Protein AF-A0A4S8QQM5-F1 (afdb_monomer_lite)

Sequence (90 aa):
MSEHMREHPLKGQFDTASARWARPDADDGTPGELEIGFADNGLVAIRRCDDPEGAILIYTPEEWEAFVGGVQDGELDLSVLIQDARDASE

InterPro domains:
  IPR007278 Domain of unknown function DUF397 [PF04149] (19-72)

Secondary structure (DSSP, 8-state):
--TTEEEETTTEEEETTTSEEE-PBPTTSSBPSEEEEE-TTS-EEEEESS-TTS-EEEE-HHHHHHHHHHHHHT-S-HHHHHHHHHHTT-

Organism: NCBI:txid2570927

Foldseek 3Di:
DDLQWDQDPPAGIDRLVQWDKDFDADPVRHTDQKIWTAGPVGKIWIDGPVCSSDDIDIDHNVRVVVVVVCVVVVVDPVVVVVVVVVVVVD

pLDDT: mean 93.51, std 6.33, range [53.81, 98.62]

Radius of gyration: 14.5 Å; chains: 1; bounding box: 31×36×28 Å

Structure (mmCIF, N/CA/C/O backbone):
data_AF-A0A4S8QQM5-F1
#
_entry.id   AF-A0A4S8QQM5-F1
#
loop_
_atom_site.group_PDB
_atom_site.id
_atom_site.type_symbol
_atom_site.label_atom_id
_atom_site.label_alt_id
_atom_site.label_comp_id
_atom_site.label_asym_id
_atom_site.label_entity_id
_atom_site.label_seq_id
_atom_site.pdbx_PDB_ins_code
_atom_site.Cartn_x
_atom_site.Cartn_y
_atom_site.Cartn_z
_atom_site.occupancy
_atom_site.B_iso_or_equiv
_atom_site.auth_seq_id
_atom_site.auth_comp_id
_atom_site.auth_asym_id
_atom_site.auth_atom_id
_atom_site.pdbx_PDB_model_num
ATOM 1 N N . MET A 1 1 ? 18.354 -15.660 -1.187 1.00 53.81 1 MET A N 1
ATOM 2 C CA . MET A 1 1 ? 17.125 -14.855 -1.049 1.00 53.81 1 MET A CA 1
ATOM 3 C C . MET A 1 1 ? 16.377 -14.977 -2.359 1.00 53.81 1 MET A C 1
ATOM 5 O O . MET A 1 1 ? 17.039 -14.899 -3.386 1.00 53.81 1 MET A O 1
ATOM 9 N N . SER A 1 2 ? 15.080 -15.286 -2.332 1.00 70.81 2 SER A N 1
ATOM 10 C CA . SER A 1 2 ? 14.281 -15.408 -3.560 1.00 70.81 2 SER A CA 1
ATOM 11 C C . SER A 1 2 ? 14.127 -14.042 -4.223 1.00 70.81 2 SER A C 1
ATOM 13 O O . SER A 1 2 ? 13.931 -13.058 -3.517 1.00 70.81 2 SER A O 1
ATOM 15 N N . GLU A 1 3 ? 14.185 -13.993 -5.555 1.00 77.50 3 GLU A N 1
ATOM 16 C CA . GLU A 1 3 ? 14.079 -12.759 -6.360 1.00 77.50 3 GLU A CA 1
ATOM 17 C C . GLU A 1 3 ? 12.790 -11.963 -6.075 1.00 77.50 3 GLU A C 1
ATOM 19 O O . GLU A 1 3 ? 12.770 -10.744 -6.195 1.00 77.50 3 GLU A O 1
ATOM 24 N N . HIS A 1 4 ? 11.743 -12.642 -5.605 1.00 87.81 4 HIS A N 1
ATOM 25 C CA . HIS A 1 4 ? 10.426 -12.072 -5.312 1.00 87.81 4 HIS A CA 1
ATOM 26 C C . HIS A 1 4 ? 10.237 -11.633 -3.852 1.00 87.81 4 HIS A C 1
ATOM 28 O O . HIS A 1 4 ? 9.220 -11.038 -3.504 1.00 87.81 4 HIS A O 1
ATOM 34 N N . MET A 1 5 ? 11.206 -11.906 -2.973 1.00 94.38 5 MET A N 1
ATOM 35 C CA . MET A 1 5 ? 11.095 -11.546 -1.563 1.00 94.38 5 MET A CA 1
ATOM 36 C C . MET A 1 5 ? 11.554 -10.105 -1.334 1.00 94.38 5 MET A C 1
ATOM 38 O O . MET A 1 5 ? 12.736 -9.788 -1.469 1.00 94.38 5 MET A O 1
ATOM 42 N N . ARG A 1 6 ? 10.627 -9.240 -0.927 1.00 94.50 6 ARG A N 1
ATOM 43 C CA . ARG A 1 6 ? 10.883 -7.845 -0.563 1.00 94.50 6 ARG A CA 1
ATOM 44 C C . ARG A 1 6 ? 10.934 -7.732 0.958 1.00 94.50 6 ARG A C 1
ATOM 46 O O . ARG A 1 6 ? 9.960 -8.020 1.645 1.00 94.50 6 ARG A O 1
ATOM 53 N N . GLU A 1 7 ? 12.083 -7.336 1.493 1.00 94.62 7 GLU A N 1
ATOM 54 C CA . GLU A 1 7 ? 12.271 -7.157 2.934 1.00 94.62 7 GLU A CA 1
ATOM 55 C C . GLU A 1 7 ? 12.090 -5.686 3.309 1.00 94.62 7 GLU A C 1
ATOM 57 O O . GLU A 1 7 ? 12.840 -4.819 2.859 1.00 94.62 7 GLU A O 1
ATOM 62 N N . HIS A 1 8 ? 11.088 -5.403 4.140 1.00 95.56 8 HIS A N 1
ATOM 63 C CA . HIS A 1 8 ? 10.913 -4.094 4.747 1.00 95.56 8 HIS A CA 1
ATOM 64 C C . HIS A 1 8 ? 11.572 -4.089 6.135 1.00 95.56 8 HIS A C 1
ATOM 66 O O . HIS A 1 8 ? 11.203 -4.915 6.978 1.00 95.56 8 HIS A O 1
ATOM 72 N N . PRO A 1 9 ? 12.470 -3.132 6.439 1.00 94.00 9 PRO A N 1
ATOM 73 C CA . PRO A 1 9 ? 13.333 -3.170 7.627 1.00 94.00 9 PRO A CA 1
ATOM 74 C C . PRO A 1 9 ? 12.580 -3.207 8.964 1.00 94.00 9 PRO A C 1
ATOM 76 O O . PRO A 1 9 ? 13.135 -3.640 9.968 1.00 94.00 9 PRO A O 1
ATOM 79 N N . LEU A 1 10 ? 11.324 -2.748 8.981 1.00 96.12 10 LEU A N 1
ATOM 80 C CA . LEU A 1 10 ? 10.482 -2.696 10.183 1.00 96.12 10 LEU A CA 1
ATOM 81 C C . LEU A 1 10 ? 9.243 -3.595 10.132 1.00 96.12 10 LEU A C 1
ATOM 83 O O . LEU A 1 10 ? 8.641 -3.847 11.168 1.00 96.12 10 LEU A O 1
ATOM 87 N N . LYS A 1 11 ? 8.832 -4.038 8.938 1.00 96.00 11 LYS A N 1
ATOM 88 C CA . LYS A 1 11 ? 7.505 -4.651 8.728 1.00 96.00 11 LYS A CA 1
ATOM 89 C C . LYS A 1 11 ? 7.599 -6.138 8.395 1.00 96.00 11 LYS A C 1
ATOM 91 O O . LYS A 1 11 ? 6.614 -6.853 8.509 1.00 96.00 11 LYS A O 1
ATOM 96 N N . GLY A 1 12 ? 8.792 -6.616 8.039 1.00 94.81 12 GLY A N 1
ATOM 97 C CA . GLY A 1 12 ? 9.041 -8.012 7.715 1.00 94.81 12 GLY A CA 1
ATOM 98 C C . GLY A 1 12 ? 9.122 -8.257 6.214 1.00 94.81 12 GLY A C 1
ATOM 99 O O . GLY A 1 12 ? 9.482 -7.375 5.434 1.00 94.81 12 GLY A O 1
ATOM 100 N N . GLN A 1 13 ? 8.845 -9.496 5.827 1.00 96.31 13 GLN A N 1
ATOM 101 C CA . GLN A 1 13 ? 9.094 -10.010 4.487 1.00 96.31 13 GLN A CA 1
ATOM 102 C C . GLN A 1 13 ? 7.789 -10.140 3.697 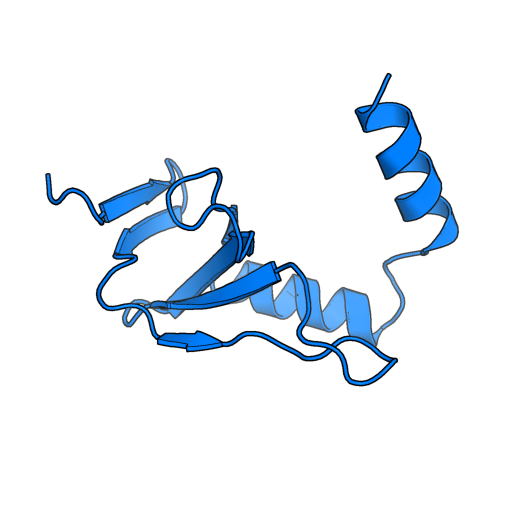1.00 96.31 13 GLN A C 1
ATOM 104 O O . GLN A 1 13 ? 6.828 -10.736 4.180 1.00 96.31 13 GLN A O 1
ATOM 109 N N . PHE A 1 14 ? 7.767 -9.594 2.484 1.00 97.19 14 PHE A N 1
ATOM 110 C CA . PHE A 1 14 ? 6.653 -9.664 1.544 1.00 97.19 14 PHE A CA 1
ATOM 111 C C . PHE A 1 14 ? 7.099 -10.426 0.292 1.00 97.19 14 PHE A C 1
ATOM 113 O O . PHE A 1 14 ? 7.974 -9.961 -0.438 1.00 97.19 14 PHE A O 1
ATOM 120 N N . ASP A 1 15 ? 6.508 -11.590 0.032 1.00 96.38 15 ASP A N 1
ATOM 121 C CA . ASP A 1 15 ? 6.782 -12.370 -1.178 1.00 96.38 15 ASP A CA 1
ATOM 122 C C . ASP A 1 15 ? 5.834 -11.951 -2.308 1.00 96.38 15 ASP A C 1
ATOM 124 O O . ASP A 1 15 ? 4.635 -12.232 -2.282 1.00 96.38 15 ASP 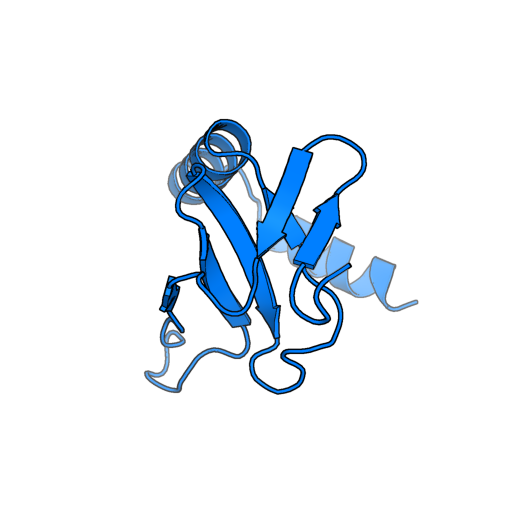A O 1
ATOM 128 N N . THR A 1 16 ? 6.371 -11.263 -3.315 1.00 95.94 16 THR A N 1
ATOM 129 C CA . THR A 1 16 ? 5.578 -10.712 -4.419 1.00 95.94 16 THR A CA 1
ATOM 130 C C . THR A 1 16 ? 5.024 -11.779 -5.355 1.00 95.94 16 THR A C 1
ATOM 132 O O . THR A 1 16 ? 4.040 -11.501 -6.043 1.00 95.94 16 THR A O 1
ATOM 135 N N . ALA A 1 17 ? 5.609 -12.981 -5.383 1.00 94.31 17 ALA A N 1
ATOM 136 C CA . ALA A 1 17 ? 5.172 -14.063 -6.263 1.00 94.31 17 ALA A CA 1
ATOM 137 C C . ALA A 1 17 ? 3.976 -14.844 -5.706 1.00 94.31 17 ALA A C 1
ATOM 139 O O . ALA A 1 17 ? 3.165 -15.344 -6.485 1.00 94.31 17 ALA A O 1
ATOM 140 N N . SER A 1 18 ? 3.865 -14.960 -4.380 1.00 95.62 18 SER A N 1
ATOM 141 C CA . SER A 1 1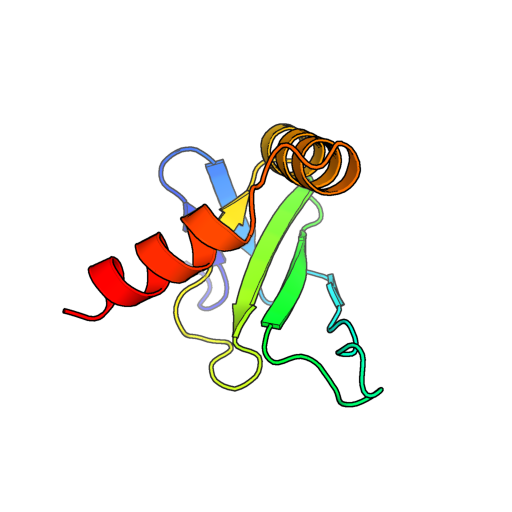8 ? 2.743 -15.642 -3.720 1.00 95.62 18 SER A CA 1
ATOM 142 C C . SER A 1 18 ? 1.602 -14.697 -3.338 1.00 95.62 18 SER A C 1
ATOM 144 O O . SER A 1 18 ? 0.474 -15.155 -3.154 1.00 95.62 18 SER A O 1
ATOM 146 N N . ALA A 1 19 ? 1.858 -13.388 -3.266 1.00 97.50 19 ALA A N 1
ATOM 147 C CA . ALA A 1 19 ? 0.831 -12.402 -2.960 1.00 97.50 19 ALA A CA 1
ATOM 148 C C . ALA A 1 19 ? -0.318 -12.404 -3.984 1.00 97.50 19 ALA A C 1
ATOM 150 O O . ALA A 1 19 ? -0.122 -12.474 -5.201 1.00 97.50 19 ALA A O 1
ATOM 151 N N . ARG A 1 20 ? -1.546 -12.238 -3.485 1.00 98.00 20 ARG A N 1
ATOM 152 C CA . ARG A 1 20 ? -2.718 -11.997 -4.331 1.00 98.00 20 ARG A CA 1
ATOM 153 C C . ARG A 1 20 ? -2.745 -10.529 -4.736 1.00 98.00 20 ARG A C 1
ATOM 155 O O . ARG A 1 20 ? -3.003 -9.678 -3.892 1.00 98.00 20 ARG A O 1
ATOM 162 N N . TRP A 1 21 ? -2.548 -10.246 -6.017 1.00 97.62 21 TRP A N 1
ATOM 163 C CA . TRP A 1 21 ? -2.610 -8.889 -6.562 1.00 97.62 21 TRP A CA 1
ATOM 164 C C . TRP A 1 21 ? -4.013 -8.543 -7.069 1.00 97.62 21 TRP A C 1
ATOM 166 O O . TRP A 1 21 ? -4.675 -9.358 -7.714 1.00 97.62 21 TRP A O 1
ATOM 176 N N . ALA A 1 22 ? -4.477 -7.338 -6.750 1.00 97.06 22 ALA A N 1
ATOM 177 C CA . ALA A 1 22 ? -5.747 -6.784 -7.189 1.00 97.06 22 ALA A CA 1
ATOM 178 C C . ALA A 1 22 ? -5.536 -5.365 -7.722 1.00 97.06 22 ALA A C 1
ATOM 180 O O . ALA A 1 22 ? -5.064 -4.484 -7.006 1.00 97.06 22 ALA A O 1
ATOM 181 N N . ARG A 1 23 ? -5.922 -5.146 -8.977 1.00 96.00 23 ARG A N 1
ATOM 182 C CA . ARG A 1 23 ? -5.878 -3.841 -9.633 1.00 96.00 23 ARG A CA 1
ATOM 183 C C . ARG A 1 23 ? -7.279 -3.219 -9.596 1.00 96.00 23 ARG A C 1
ATOM 185 O O . ARG A 1 23 ? -8.165 -3.773 -10.244 1.00 96.00 23 ARG A O 1
ATOM 192 N N . PRO A 1 24 ? -7.511 -2.146 -8.821 1.00 91.50 24 PRO A N 1
ATOM 193 C CA . PRO A 1 24 ? -8.780 -1.428 -8.858 1.00 91.50 24 PRO A CA 1
ATOM 194 C C . PRO A 1 24 ? -8.950 -0.680 -10.189 1.00 91.50 24 PRO A C 1
ATOM 196 O O . PRO A 1 24 ? -7.967 -0.304 -10.832 1.00 91.50 24 PRO A O 1
ATOM 199 N N . ASP A 1 25 ? -10.200 -0.446 -10.581 1.00 93.25 25 ASP A N 1
ATOM 200 C CA . ASP A 1 25 ? -10.532 0.455 -11.684 1.00 93.25 25 ASP A CA 1
ATOM 201 C C . ASP A 1 25 ? -10.510 1.912 -11.199 1.00 93.25 25 ASP A C 1
ATOM 203 O O . ASP A 1 25 ? -10.798 2.200 -10.035 1.00 93.25 25 ASP A O 1
ATOM 207 N N . ALA A 1 26 ? -10.153 2.826 -12.094 1.00 87.81 26 ALA A N 1
ATOM 208 C CA . ALA A 1 26 ? -10.315 4.258 -11.904 1.00 87.81 26 ALA A CA 1
ATOM 209 C C . ALA A 1 26 ? -11.793 4.664 -12.050 1.00 87.81 26 ALA A C 1
ATOM 211 O O . ALA A 1 26 ? -12.622 3.905 -12.557 1.00 87.81 26 ALA A O 1
ATOM 212 N N . ASP A 1 27 ? -12.118 5.896 -11.655 1.00 85.81 27 ASP A N 1
ATOM 213 C CA . ASP A 1 27 ? -13.492 6.422 -11.684 1.00 85.81 27 ASP A CA 1
ATOM 214 C C . ASP A 1 27 ? -14.130 6.416 -13.085 1.00 85.81 27 ASP A C 1
ATOM 216 O O . ASP A 1 27 ? -15.352 6.364 -13.221 1.00 85.81 27 ASP A O 1
ATOM 220 N N . ASP A 1 28 ? -13.314 6.457 -14.141 1.00 92.31 28 ASP A N 1
ATOM 221 C CA . ASP A 1 28 ? -13.758 6.404 -15.537 1.00 92.31 28 ASP A CA 1
ATOM 222 C C . ASP A 1 28 ? -13.917 4.972 -16.088 1.00 92.31 28 ASP A C 1
ATOM 224 O O . ASP A 1 28 ? -14.241 4.788 -17.265 1.00 92.31 28 ASP A O 1
ATOM 228 N N . GLY A 1 29 ? -13.718 3.955 -15.244 1.00 92.19 29 GLY A N 1
ATOM 229 C CA . GLY A 1 29 ? -13.804 2.540 -15.597 1.00 92.19 29 GLY A CA 1
ATOM 230 C C . GLY A 1 29 ? -12.576 1.999 -16.330 1.00 92.19 29 GLY A C 1
ATOM 231 O O . GLY A 1 29 ? -12.613 0.868 -16.821 1.00 92.19 29 GLY A O 1
ATOM 232 N N . THR A 1 30 ? -11.496 2.779 -16.441 1.00 93.69 30 THR A N 1
ATOM 233 C CA . THR A 1 30 ? -10.216 2.274 -16.944 1.00 93.69 30 THR A CA 1
ATOM 234 C C . THR A 1 30 ? -9.421 1.577 -15.833 1.00 93.69 30 THR A C 1
ATOM 236 O O . THR A 1 30 ? -9.560 1.932 -14.664 1.00 93.69 30 THR A O 1
ATOM 239 N N . PRO A 1 31 ? -8.563 0.588 -16.147 1.00 92.94 31 PRO A N 1
ATOM 240 C CA . PRO A 1 31 ? -7.752 -0.069 -15.123 1.00 92.94 31 PRO A CA 1
ATOM 241 C C . PRO A 1 31 ? -6.783 0.915 -14.445 1.00 92.94 31 PRO A C 1
ATOM 243 O O . PRO A 1 31 ? -5.952 1.522 -15.124 1.00 92.94 31 PRO A O 1
ATOM 246 N N . GLY A 1 32 ? -6.813 1.019 -13.113 1.00 93.81 32 GLY A N 1
ATOM 247 C CA . GLY A 1 32 ? -5.997 1.975 -12.350 1.00 93.81 32 GLY A CA 1
ATOM 248 C C . GLY A 1 32 ? -4.487 1.761 -12.504 1.00 93.81 32 GLY A C 1
ATOM 249 O O . GLY A 1 32 ? -4.040 0.685 -12.879 1.00 93.81 32 GLY A O 1
ATOM 250 N N . GLU A 1 33 ? -3.655 2.767 -12.245 1.00 94.94 33 GLU A N 1
ATOM 251 C CA . GLU A 1 33 ? -2.195 2.655 -12.455 1.00 94.94 33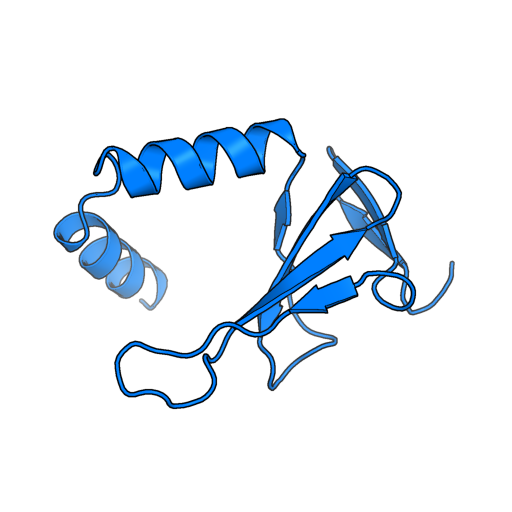 GLU A CA 1
ATOM 252 C C . GLU A 1 33 ? -1.467 1.859 -11.358 1.00 94.94 33 GLU A C 1
ATOM 254 O O . GLU A 1 33 ? -0.355 1.366 -11.568 1.00 94.94 33 GLU A O 1
ATOM 259 N N . LEU A 1 34 ? -2.102 1.698 -10.199 1.00 96.31 34 LEU A N 1
ATOM 260 C CA . LEU A 1 34 ? -1.573 0.978 -9.045 1.00 96.31 34 LEU A CA 1
ATOM 261 C C . LEU A 1 34 ? -2.314 -0.344 -8.845 1.00 96.31 34 LEU A C 1
ATOM 263 O O . LEU A 1 34 ? -3.507 -0.446 -9.121 1.00 96.31 34 LEU A O 1
ATOM 267 N N . GLU A 1 35 ? -1.615 -1.338 -8.311 1.00 97.38 35 GLU A N 1
ATOM 268 C CA . GLU A 1 35 ? -2.217 -2.580 -7.829 1.00 97.38 35 GLU A CA 1
ATOM 269 C C . GLU A 1 35 ? -1.844 -2.847 -6.372 1.00 97.38 35 GLU A C 1
ATOM 271 O O . GLU A 1 35 ? -0.791 -2.424 -5.885 1.00 97.38 35 GLU A O 1
ATOM 276 N N . ILE A 1 36 ? -2.740 -3.552 -5.682 1.00 98.25 36 ILE A N 1
ATOM 277 C CA . ILE A 1 36 ? -2.661 -3.849 -4.255 1.00 98.25 36 ILE A CA 1
ATOM 278 C C . ILE A 1 36 ? -2.406 -5.345 -4.077 1.00 98.25 36 ILE A C 1
ATOM 280 O O . ILE A 1 36 ? -3.180 -6.176 -4.556 1.00 98.25 36 ILE A O 1
ATOM 284 N N . GLY A 1 37 ? -1.323 -5.691 -3.392 1.00 98.25 37 GLY A N 1
ATOM 285 C CA . GLY A 1 37 ? -0.916 -7.057 -3.091 1.00 98.25 37 GLY A CA 1
ATOM 286 C C . GLY A 1 37 ? -1.253 -7.443 -1.657 1.00 98.25 37 GLY A C 1
ATOM 287 O O . GLY A 1 37 ? -1.012 -6.672 -0.734 1.00 98.25 37 GLY A O 1
ATOM 288 N N . PHE A 1 38 ? -1.768 -8.655 -1.466 1.00 98.19 38 PHE A N 1
ATOM 289 C CA . PHE A 1 38 ? -2.081 -9.220 -0.152 1.00 98.19 38 PHE A CA 1
ATOM 290 C C . PHE A 1 38 ? -1.255 -10.487 0.069 1.00 98.19 38 PHE A C 1
ATOM 292 O O . PHE A 1 38 ? -1.420 -11.457 -0.675 1.00 98.19 38 PHE A O 1
ATOM 299 N N . ALA A 1 39 ? -0.372 -10.476 1.067 1.00 97.62 39 ALA A N 1
ATOM 300 C CA . ALA A 1 39 ? 0.451 -11.627 1.429 1.00 97.62 39 ALA A CA 1
ATOM 301 C C . ALA A 1 39 ? -0.228 -12.507 2.495 1.00 97.62 39 ALA A C 1
ATOM 303 O O . ALA A 1 39 ? -1.029 -12.030 3.300 1.00 97.62 39 ALA A O 1
ATOM 304 N N . ASP A 1 40 ? 0.151 -13.787 2.555 1.00 95.94 40 ASP A N 1
ATOM 305 C CA . ASP A 1 40 ? -0.394 -14.755 3.525 1.00 95.94 40 ASP A CA 1
ATOM 306 C C . ASP A 1 40 ? -0.086 -14.397 4.989 1.00 95.94 40 ASP A C 1
ATOM 308 O O . ASP A 1 40 ? -0.795 -14.816 5.903 1.00 95.94 40 ASP A O 1
ATOM 312 N N . ASN A 1 41 ? 0.964 -13.605 5.228 1.00 94.69 41 ASN A N 1
ATOM 313 C CA . ASN A 1 41 ? 1.324 -13.105 6.557 1.00 94.69 41 ASN A CA 1
ATOM 314 C C . ASN A 1 41 ? 0.575 -11.819 6.956 1.00 94.69 41 ASN A C 1
ATOM 316 O O . ASN A 1 41 ? 0.876 -11.246 8.000 1.00 94.69 41 ASN A O 1
ATOM 320 N N . GLY A 1 42 ? -0.379 -11.366 6.138 1.00 97.12 42 GLY A N 1
ATOM 321 C CA . GLY A 1 42 ? -1.219 -10.199 6.400 1.00 97.12 42 GLY A CA 1
ATOM 322 C C . GLY A 1 42 ? -0.641 -8.868 5.923 1.00 97.12 42 GLY A C 1
ATOM 323 O O . GLY A 1 42 ? -1.371 -7.880 5.906 1.00 97.12 42 GLY A O 1
ATOM 324 N N . LEU A 1 43 ? 0.627 -8.815 5.500 1.00 98.44 43 LEU A N 1
ATOM 325 C CA . LEU A 1 43 ? 1.179 -7.593 4.921 1.00 98.44 43 LEU A CA 1
ATOM 326 C C . LEU A 1 43 ? 0.431 -7.218 3.637 1.00 98.44 43 LEU A C 1
ATOM 328 O O . LEU A 1 43 ? 0.101 -8.073 2.807 1.00 98.44 43 LEU A O 1
ATOM 332 N N . VAL A 1 44 ? 0.215 -5.917 3.468 1.00 98.62 44 VAL A N 1
ATOM 333 C CA . VAL A 1 44 ? -0.381 -5.331 2.267 1.00 98.62 44 VAL A CA 1
ATOM 334 C C . VAL A 1 44 ? 0.690 -4.549 1.530 1.00 98.62 44 VAL A C 1
ATOM 336 O O . VAL A 1 44 ? 1.556 -3.938 2.154 1.00 98.62 44 VAL A O 1
ATOM 339 N N . ALA A 1 45 ? 0.651 -4.558 0.204 1.00 98.25 45 ALA A N 1
ATOM 340 C CA . ALA A 1 45 ? 1.572 -3.779 -0.597 1.00 98.25 45 ALA A CA 1
ATOM 341 C C . ALA A 1 45 ? 0.884 -3.003 -1.716 1.00 98.25 45 ALA A C 1
ATOM 343 O O . ALA A 1 45 ? -0.121 -3.453 -2.252 1.00 98.25 45 ALA A O 1
ATOM 344 N N . ILE A 1 46 ? 1.465 -1.870 -2.104 1.00 97.94 46 ILE A N 1
ATOM 345 C CA . ILE A 1 46 ? 1.096 -1.107 -3.301 1.00 97.94 46 ILE A CA 1
ATOM 346 C C . ILE A 1 46 ? 2.309 -1.026 -4.226 1.00 97.94 46 ILE A C 1
ATOM 348 O O . ILE A 1 46 ? 3.418 -0.737 -3.768 1.00 97.94 46 ILE A O 1
ATOM 352 N N . ARG A 1 47 ? 2.097 -1.231 -5.529 1.00 97.31 47 ARG A N 1
ATOM 353 C CA . ARG A 1 47 ? 3.093 -0.951 -6.576 1.00 97.31 47 ARG A CA 1
ATOM 354 C C . ARG A 1 47 ? 2.437 -0.435 -7.854 1.00 97.31 47 ARG A C 1
ATOM 356 O O . ARG A 1 47 ? 1.218 -0.523 -8.010 1.00 97.31 47 ARG A O 1
ATOM 363 N N . ARG A 1 48 ? 3.254 0.071 -8.780 1.00 96.62 48 ARG A N 1
ATOM 364 C CA . ARG A 1 48 ? 2.806 0.419 -10.134 1.00 96.62 48 ARG A CA 1
ATOM 365 C C . ARG A 1 48 ? 2.575 -0.838 -10.970 1.00 96.62 48 ARG A C 1
ATOM 367 O O . ARG A 1 48 ? 3.385 -1.760 -10.946 1.00 96.62 48 ARG A O 1
ATOM 374 N N . CYS A 1 49 ? 1.499 -0.846 -11.752 1.00 95.12 49 CYS A N 1
ATOM 375 C CA . CYS A 1 49 ? 1.171 -1.963 -12.642 1.00 95.12 49 CYS A CA 1
ATOM 376 C C . CYS A 1 49 ? 2.159 -2.099 -13.812 1.00 95.12 49 CYS A C 1
ATOM 378 O O . CYS A 1 49 ? 2.377 -3.201 -14.308 1.00 95.12 49 CYS A O 1
ATOM 380 N N . ASP A 1 50 ? 2.714 -0.981 -14.289 1.00 95.12 50 ASP A N 1
ATOM 381 C CA . ASP A 1 50 ? 3.658 -0.930 -15.414 1.00 95.12 50 ASP A CA 1
ATOM 382 C C . ASP A 1 50 ? 5.118 -1.171 -15.001 1.00 95.12 50 ASP A C 1
ATOM 384 O O . ASP A 1 50 ? 5.959 -1.413 -15.865 1.00 95.12 50 ASP A O 1
ATOM 388 N N . ASP A 1 51 ? 5.398 -1.180 -13.694 1.00 95.81 51 ASP A N 1
ATOM 389 C CA . ASP A 1 51 ? 6.705 -1.503 -13.121 1.00 95.81 51 ASP A CA 1
ATOM 390 C C . ASP A 1 51 ? 6.583 -2.454 -11.905 1.00 95.81 51 ASP A C 1
ATOM 392 O O . ASP A 1 51 ? 6.826 -2.054 -10.761 1.00 95.81 51 ASP A O 1
ATOM 396 N N . PRO A 1 52 ? 6.201 -3.734 -12.119 1.00 93.62 52 PRO A N 1
ATOM 397 C CA . PRO A 1 52 ? 5.967 -4.696 -11.036 1.00 93.62 52 PRO A CA 1
ATOM 398 C C . PRO A 1 52 ? 7.196 -5.003 -10.166 1.00 93.62 52 PRO A C 1
ATOM 400 O O . PRO A 1 52 ? 7.048 -5.454 -9.026 1.00 93.62 52 PRO A O 1
ATOM 403 N N . GLU A 1 53 ? 8.398 -4.790 -10.708 1.00 92.31 53 GLU A N 1
ATOM 404 C CA . GLU A 1 53 ? 9.679 -5.020 -10.028 1.00 92.31 53 GLU A CA 1
ATOM 405 C C . GLU A 1 53 ? 10.271 -3.745 -9.408 1.00 92.31 53 GLU A C 1
ATOM 407 O O . GLU A 1 53 ? 11.302 -3.812 -8.724 1.00 92.31 53 GLU A O 1
ATOM 412 N N . GLY A 1 54 ? 9.618 -2.604 -9.620 1.00 92.94 54 GLY A N 1
ATOM 413 C CA . GLY A 1 54 ? 10.023 -1.306 -9.114 1.00 92.94 54 GLY A CA 1
ATOM 414 C C . GLY A 1 54 ? 9.818 -1.126 -7.613 1.00 92.94 54 GLY A C 1
ATOM 415 O O . GLY A 1 54 ? 9.944 -2.047 -6.797 1.00 92.94 54 GLY A O 1
ATOM 416 N N . ALA A 1 55 ? 9.527 0.117 -7.234 1.00 93.25 55 ALA A N 1
ATOM 417 C CA . ALA A 1 55 ? 9.244 0.464 -5.850 1.00 93.25 55 ALA A CA 1
ATOM 418 C C . ALA A 1 55 ? 7.930 -0.177 -5.380 1.00 93.25 55 ALA A C 1
ATOM 420 O O . ALA A 1 55 ? 6.913 -0.149 -6.073 1.00 93.25 55 ALA A O 1
ATOM 421 N N . ILE A 1 56 ? 7.962 -0.711 -4.161 1.00 95.75 56 ILE A N 1
ATOM 422 C CA . ILE A 1 56 ? 6.809 -1.295 -3.484 1.00 95.75 56 ILE A CA 1
ATOM 423 C C . ILE A 1 56 ? 6.664 -0.641 -2.112 1.00 95.75 56 ILE A C 1
ATOM 425 O O . ILE A 1 56 ? 7.632 -0.532 -1.356 1.00 95.75 56 ILE A O 1
ATOM 429 N N . LEU A 1 57 ? 5.455 -0.194 -1.793 1.00 97.19 57 LEU A N 1
ATOM 430 C CA . LEU A 1 57 ? 5.110 0.331 -0.476 1.00 97.19 57 LEU A CA 1
ATOM 431 C C . LEU A 1 57 ? 4.468 -0.796 0.320 1.00 97.19 57 LEU A C 1
ATOM 433 O O . LEU A 1 57 ? 3.430 -1.299 -0.091 1.00 97.19 57 LEU A O 1
ATOM 437 N N . ILE A 1 58 ? 5.090 -1.209 1.422 1.00 98.25 58 ILE A N 1
ATOM 438 C CA . ILE A 1 58 ? 4.609 -2.308 2.271 1.00 98.25 58 ILE A CA 1
ATOM 439 C C . ILE A 1 58 ? 3.981 -1.718 3.534 1.00 98.25 58 ILE A C 1
ATOM 441 O O . ILE A 1 58 ? 4.569 -0.834 4.158 1.00 98.25 58 ILE A O 1
ATOM 445 N N . TYR A 1 59 ? 2.824 -2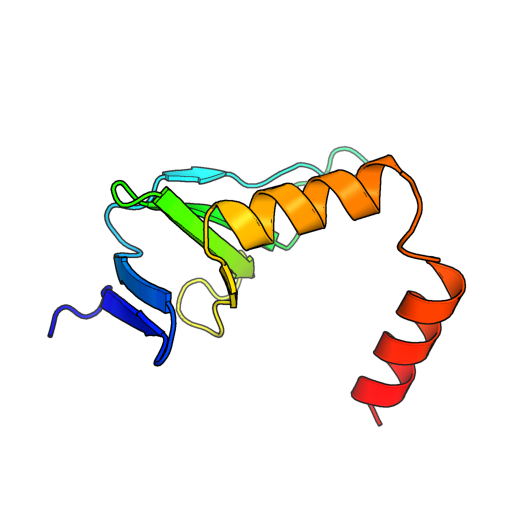.240 3.923 1.00 98.50 59 TYR A N 1
ATOM 446 C CA . TYR A 1 59 ? 2.021 -1.845 5.076 1.00 98.50 59 TYR A CA 1
ATOM 447 C C . TYR A 1 59 ? 1.777 -3.052 5.984 1.00 98.50 59 TYR A C 1
ATOM 449 O O . TYR A 1 59 ? 1.575 -4.171 5.497 1.00 98.50 59 TYR A O 1
ATOM 457 N N . THR A 1 60 ? 1.777 -2.836 7.299 1.00 98.44 60 THR A N 1
ATOM 458 C CA . THR A 1 60 ? 1.215 -3.816 8.239 1.00 98.44 60 THR A CA 1
ATOM 459 C C . THR A 1 60 ? -0.315 -3.839 8.124 1.00 98.44 60 THR A C 1
ATOM 461 O O . THR A 1 60 ? -0.899 -2.886 7.597 1.00 98.44 60 THR A O 1
ATOM 464 N N . PRO A 1 61 ? -0.992 -4.895 8.614 1.00 97.94 61 PRO A N 1
ATOM 465 C CA . PRO A 1 61 ? -2.452 -4.919 8.665 1.00 97.94 61 PRO A CA 1
ATOM 466 C C . PRO A 1 61 ? -3.052 -3.686 9.355 1.00 97.94 61 PRO A C 1
ATOM 468 O O . PRO A 1 61 ? -4.005 -3.104 8.848 1.00 97.94 61 PRO A O 1
ATOM 471 N N . GLU A 1 62 ? -2.466 -3.258 10.476 1.00 98.12 62 GLU A N 1
ATOM 472 C CA . GLU A 1 62 ? -2.947 -2.130 11.278 1.00 98.12 62 GLU A CA 1
ATOM 473 C C . GLU A 1 62 ? -2.729 -0.787 10.574 1.00 98.12 62 GLU A C 1
ATOM 475 O O . GLU A 1 62 ? -3.597 0.081 10.611 1.00 98.12 62 GLU A O 1
ATOM 480 N N . GLU A 1 63 ? -1.587 -0.610 9.900 1.00 98.12 63 GLU A N 1
ATOM 481 C CA . GLU A 1 63 ? -1.340 0.579 9.077 1.00 98.12 63 GLU A CA 1
ATOM 482 C C . GLU A 1 63 ? -2.325 0.656 7.908 1.00 98.12 63 GLU A C 1
ATOM 484 O O . GLU A 1 63 ? -2.805 1.739 7.580 1.00 98.12 63 GLU A O 1
ATOM 489 N N . TRP A 1 64 ? -2.632 -0.484 7.281 1.00 97.81 64 TRP A N 1
ATOM 490 C CA . TRP A 1 64 ? -3.596 -0.543 6.187 1.00 97.81 64 TRP A CA 1
ATOM 491 C C . TRP A 1 64 ? -5.017 -0.228 6.662 1.00 97.81 64 TRP A C 1
ATOM 493 O O . TRP A 1 64 ? -5.719 0.551 6.020 1.00 97.81 64 TRP A O 1
ATOM 503 N N . GLU A 1 65 ? -5.432 -0.787 7.800 1.00 97.75 65 GLU A N 1
ATOM 504 C CA . GLU A 1 65 ? -6.722 -0.486 8.427 1.00 97.75 65 GLU A CA 1
ATOM 505 C C . GLU A 1 65 ? -6.843 1.005 8.766 1.00 97.75 65 GLU A C 1
ATOM 507 O O . GLU A 1 65 ? -7.829 1.639 8.392 1.00 97.75 65 GLU A O 1
ATOM 512 N N . ALA A 1 66 ? -5.815 1.583 9.395 1.00 97.62 66 ALA A N 1
ATOM 513 C CA . ALA A 1 66 ? -5.779 3.006 9.714 1.00 97.62 66 ALA A CA 1
ATOM 514 C C . ALA A 1 66 ? -5.814 3.883 8.453 1.00 97.62 66 ALA A C 1
ATOM 516 O O . ALA A 1 66 ? -6.548 4.868 8.413 1.00 97.62 66 ALA A O 1
ATOM 517 N N . PHE A 1 67 ? -5.067 3.514 7.406 1.00 95.75 67 PHE A N 1
ATOM 518 C CA . PHE A 1 67 ? -5.078 4.227 6.129 1.00 95.75 67 PHE A CA 1
ATOM 519 C C . PHE A 1 67 ? -6.474 4.234 5.498 1.00 95.75 67 PHE A C 1
ATOM 521 O O . PHE A 1 67 ? -6.980 5.294 5.137 1.00 95.75 67 PHE A O 1
ATOM 528 N N . VAL A 1 68 ? -7.123 3.069 5.396 1.00 95.06 68 VAL A N 1
ATOM 529 C CA . VAL A 1 68 ? -8.474 2.961 4.826 1.00 95.06 68 VAL A CA 1
ATOM 530 C C . VAL A 1 68 ? -9.494 3.723 5.673 1.00 95.06 68 VAL A C 1
ATOM 532 O O . VAL A 1 68 ? -10.331 4.423 5.105 1.00 95.06 68 VAL A O 1
ATOM 535 N N . GLY A 1 69 ? -9.412 3.627 7.003 1.00 96.50 69 GLY A N 1
ATOM 536 C CA . GLY A 1 69 ? -10.267 4.383 7.920 1.00 96.50 69 GLY A CA 1
ATOM 537 C C . GLY A 1 69 ? -10.142 5.892 7.709 1.00 96.50 69 GLY A C 1
ATOM 538 O O . GLY A 1 69 ? -11.141 6.553 7.452 1.00 96.50 69 GLY A O 1
ATOM 539 N N . GLY A 1 70 ? -8.915 6.420 7.683 1.00 94.50 70 GLY A N 1
ATOM 540 C CA . GLY A 1 70 ? -8.670 7.848 7.448 1.00 94.50 70 GLY A CA 1
ATOM 541 C C . GLY A 1 70 ? -9.142 8.334 6.071 1.00 94.50 70 GLY A C 1
ATOM 542 O O . GLY A 1 70 ? -9.672 9.440 5.953 1.00 94.50 70 GLY A O 1
ATOM 543 N N . VAL A 1 71 ? -9.020 7.504 5.023 1.00 92.88 71 VAL A N 1
ATOM 544 C CA . VAL A 1 71 ? -9.607 7.796 3.699 1.00 92.88 71 VAL A CA 1
ATOM 545 C C . VAL A 1 71 ? -11.133 7.894 3.793 1.00 92.88 71 VAL A C 1
ATOM 547 O O . VAL A 1 71 ? -11.719 8.836 3.263 1.00 92.88 71 VAL A O 1
ATOM 550 N N . GLN A 1 72 ? -11.785 6.929 4.450 1.00 92.88 72 GLN A N 1
ATOM 551 C CA . GLN A 1 72 ? -13.247 6.878 4.574 1.00 92.88 72 GLN A CA 1
ATOM 552 C C . GLN A 1 72 ? -13.809 8.027 5.416 1.00 92.88 72 GLN A C 1
ATOM 554 O O . GLN A 1 72 ? -14.847 8.587 5.062 1.00 92.88 72 GLN A O 1
ATOM 559 N N . ASP A 1 73 ? -13.107 8.399 6.483 1.00 95.12 73 ASP A N 1
ATOM 560 C CA . ASP A 1 73 ? -13.484 9.490 7.382 1.00 95.12 73 ASP A CA 1
ATOM 561 C C . ASP A 1 73 ? -13.168 10.878 6.795 1.00 95.12 73 ASP A C 1
ATOM 563 O O . ASP A 1 73 ? -13.583 11.902 7.344 1.00 95.12 73 ASP A O 1
ATOM 567 N N . GLY A 1 74 ? -12.479 10.932 5.648 1.00 90.69 74 GLY A N 1
ATOM 568 C CA . GLY A 1 74 ? -12.111 12.178 4.977 1.00 90.69 74 GLY A CA 1
ATOM 569 C C . GLY A 1 74 ? -10.998 12.949 5.690 1.00 90.69 74 GLY A C 1
ATOM 570 O O . GLY A 1 74 ? -10.897 14.162 5.523 1.00 90.69 74 GLY A O 1
ATOM 571 N N . GLU A 1 75 ? -10.160 12.265 6.477 1.00 91.56 75 GLU A N 1
ATOM 572 C CA . GLU A 1 75 ? -9.005 12.865 7.164 1.00 91.56 75 GLU A CA 1
ATOM 573 C C . GLU A 1 75 ? -7.895 13.273 6.182 1.00 91.56 75 GLU A C 1
ATOM 575 O O . GLU A 1 75 ? -7.073 14.142 6.477 1.00 91.56 75 GLU A O 1
ATOM 580 N N . LEU A 1 76 ? -7.885 12.664 4.995 1.00 88.44 76 LEU A N 1
ATOM 581 C CA . LEU A 1 76 ? -6.976 12.994 3.905 1.00 88.44 76 LEU A CA 1
ATOM 582 C C . LEU A 1 76 ? -7.561 14.115 3.034 1.00 88.44 76 LEU A C 1
ATOM 584 O O . LEU A 1 76 ? -8.263 13.860 2.053 1.00 88.44 76 LEU A O 1
ATOM 588 N N . ASP A 1 77 ? -7.255 15.367 3.378 1.00 89.25 77 ASP A N 1
ATOM 589 C CA . ASP A 1 77 ? -7.620 16.524 2.555 1.00 89.25 77 ASP A CA 1
ATOM 590 C C . ASP A 1 77 ? -6.903 16.464 1.193 1.00 89.25 77 ASP A C 1
ATOM 592 O O . ASP A 1 77 ? -5.689 16.655 1.085 1.00 89.25 77 ASP A O 1
ATOM 596 N N . LEU A 1 78 ? -7.672 16.224 0.125 1.00 88.56 78 LEU A N 1
ATOM 597 C CA . LEU A 1 78 ? -7.147 16.118 -1.239 1.00 88.56 78 LEU A CA 1
ATOM 598 C C . LEU A 1 78 ? -6.421 17.385 -1.701 1.00 88.56 78 LEU A C 1
ATOM 600 O O . LEU A 1 78 ? -5.497 17.292 -2.504 1.00 88.56 78 LEU A O 1
ATOM 604 N N . SER A 1 79 ? -6.815 18.566 -1.219 1.00 91.31 79 SER A N 1
ATOM 605 C CA . SER A 1 79 ? -6.142 19.814 -1.585 1.00 91.31 79 SER A CA 1
ATOM 606 C C . SER A 1 79 ? -4.718 19.874 -1.031 1.00 91.31 79 SER A C 1
ATOM 608 O O . SER A 1 79 ? -3.817 20.336 -1.734 1.00 91.31 79 SER A O 1
ATOM 610 N N . VAL A 1 80 ? -4.507 19.332 0.173 1.00 92.25 80 VAL A N 1
ATOM 611 C CA . VAL A 1 80 ? -3.185 19.182 0.793 1.00 92.25 80 VAL A CA 1
ATOM 612 C C . VAL A 1 80 ? -2.369 18.158 0.015 1.00 92.25 80 VAL A C 1
ATOM 614 O O . VAL A 1 80 ? -1.283 18.483 -0.450 1.00 92.25 80 VAL A O 1
ATOM 617 N N . LEU A 1 81 ? -2.929 16.974 -0.248 1.00 90.88 81 LEU A N 1
ATOM 618 C CA . LEU A 1 81 ? -2.222 15.914 -0.978 1.00 90.88 81 LEU A CA 1
ATOM 619 C C . LEU A 1 81 ? -1.801 16.326 -2.395 1.00 90.88 81 LEU A C 1
ATOM 621 O O . LEU A 1 81 ? -0.723 15.960 -2.862 1.00 90.88 81 LEU A O 1
ATOM 625 N N . ILE A 1 82 ? -2.637 17.098 -3.094 1.00 92.31 82 ILE A N 1
ATOM 626 C CA . ILE A 1 82 ? -2.298 17.636 -4.417 1.00 92.31 82 ILE A CA 1
ATOM 627 C C . ILE A 1 82 ? -1.113 18.601 -4.326 1.00 92.31 82 ILE A C 1
ATOM 629 O O . ILE A 1 82 ? -0.303 18.650 -5.253 1.00 92.31 82 ILE A O 1
ATOM 633 N N . GLN A 1 83 ? -1.016 19.383 -3.249 1.00 93.81 83 GLN A N 1
ATOM 634 C CA . GLN A 1 83 ? 0.124 20.266 -3.042 1.00 93.81 83 GLN A CA 1
ATOM 635 C C . GLN A 1 83 ? 1.381 19.468 -2.680 1.00 93.81 83 GLN A C 1
ATOM 637 O O . GLN A 1 83 ? 2.397 19.654 -3.342 1.00 93.81 83 GLN A O 1
ATOM 642 N N . ASP A 1 84 ? 1.285 18.512 -1.753 1.00 91.94 84 ASP A N 1
ATOM 643 C CA . ASP A 1 84 ? 2.396 17.629 -1.374 1.00 91.94 84 ASP A CA 1
ATOM 644 C C . ASP A 1 84 ? 2.994 16.906 -2.594 1.00 91.94 84 ASP A C 1
ATOM 646 O O . ASP A 1 84 ? 4.211 16.793 -2.734 1.00 91.94 84 ASP A O 1
ATOM 650 N N . ALA A 1 85 ? 2.145 16.445 -3.520 1.00 90.19 85 ALA A N 1
ATOM 651 C CA . ALA A 1 85 ? 2.587 15.786 -4.747 1.00 90.19 85 ALA A CA 1
ATOM 652 C C . ALA A 1 85 ? 3.367 16.718 -5.691 1.00 90.19 85 ALA A C 1
ATOM 654 O O . ALA A 1 85 ? 4.272 16.259 -6.386 1.00 90.19 85 ALA A O 1
ATOM 655 N N . ARG A 1 86 ? 3.028 18.015 -5.731 1.00 92.94 86 ARG A N 1
ATOM 656 C CA . ARG A 1 86 ? 3.795 19.011 -6.499 1.00 92.94 86 ARG A CA 1
ATOM 657 C C . ARG A 1 86 ? 5.144 19.250 -5.846 1.00 92.94 86 ARG A C 1
ATO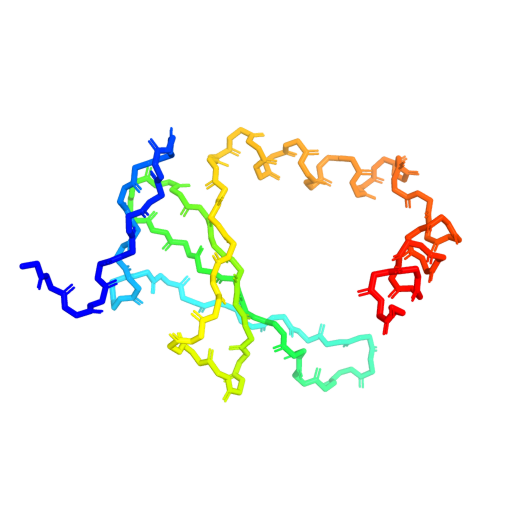M 659 O O . ARG A 1 86 ? 6.154 19.156 -6.536 1.00 92.94 86 ARG A O 1
ATOM 666 N N . ASP A 1 87 ? 5.144 19.466 -4.536 1.00 94.56 87 ASP A N 1
ATOM 667 C CA . ASP A 1 87 ? 6.352 19.746 -3.762 1.00 94.56 87 ASP A CA 1
ATOM 668 C C . ASP A 1 87 ? 7.345 18.570 -3.833 1.00 94.56 87 ASP A C 1
ATOM 670 O O . ASP A 1 87 ? 8.552 18.774 -3.893 1.00 94.56 87 ASP A O 1
ATOM 674 N N . ALA A 1 88 ? 6.854 17.326 -3.891 1.00 89.75 88 ALA A N 1
ATOM 675 C CA . ALA A 1 88 ? 7.688 16.133 -4.056 1.00 89.75 88 ALA A CA 1
ATOM 676 C C . ALA A 1 88 ? 8.305 15.974 -5.462 1.00 89.75 88 ALA A C 1
ATOM 678 O O . ALA A 1 88 ? 9.190 15.136 -5.648 1.00 89.75 88 ALA A O 1
ATOM 679 N N . SER A 1 89 ? 7.806 16.714 -6.457 1.00 82.81 89 SER A N 1
ATOM 680 C CA . SER A 1 89 ? 8.263 16.648 -7.852 1.00 82.81 89 SER A CA 1
ATOM 681 C C . SER A 1 89 ? 9.268 17.742 -8.238 1.00 82.81 89 SER A C 1
ATOM 683 O O . SER A 1 89 ? 9.812 17.687 -9.345 1.00 82.81 89 SER A O 1
ATOM 685 N N . GLU A 1 90 ? 9.510 18.707 -7.344 1.00 77.19 90 GLU A N 1
ATOM 686 C CA . GLU A 1 90 ? 10.528 19.766 -7.460 1.00 77.19 90 GLU A CA 1
ATOM 687 C C . GLU A 1 90 ? 11.887 19.331 -6.883 1.00 77.19 90 GLU A C 1
ATOM 689 O O . GLU A 1 90 ? 12.921 19.724 -7.478 1.00 77.19 90 GLU A O 1
#